Protein AF-A0A800DSL7-F1 (afdb_monomer_lite)

Sequence (183 aa):
MIPRLRPYFDHKELLAALRPMPNAVEIFEQEFARLFETKYALTFSYGRSGLYALFKALGLQNAEIIVPAYTCVVVPHAVVLSGNIPVFVDCAHSFGARWKGQLVNKAGDAAIFGSNISKVLSTIFGGIVTTDDEEIYQKLKNYRTRHFKQPSWRKSIRRGKDPVSQYYSEHTINLPNYPSKIM

pLDDT: mean 73.02, std 17.47, range [28.11, 95.75]

Structure (mmCIF, N/CA/C/O backbone):
data_AF-A0A800DSL7-F1
#
_entry.id   AF-A0A800DSL7-F1
#
loop_
_atom_site.group_PDB
_atom_site.id
_atom_site.type_symbol
_atom_site.label_atom_id
_atom_site.label_alt_id
_atom_site.label_comp_id
_atom_site.label_asym_id
_atom_site.label_entity_id
_atom_site.label_seq_id
_atom_site.pdbx_PDB_ins_code
_atom_site.Cartn_x
_atom_site.Cartn_y
_atom_site.Cartn_z
_atom_site.occupancy
_atom_site.B_iso_or_equiv
_atom_site.auth_seq_id
_atom_site.auth_comp_id
_atom_site.auth_asym_id
_atom_site.auth_atom_id
_atom_site.pdbx_PDB_model_num
ATOM 1 N N . MET A 1 1 ? -15.045 16.427 -22.311 1.00 67.94 1 MET A N 1
ATOM 2 C CA . MET A 1 1 ? -14.592 15.939 -20.988 1.00 67.94 1 MET A CA 1
ATOM 3 C C . MET A 1 1 ? -13.075 15.843 -21.010 1.00 67.94 1 MET A C 1
ATOM 5 O O . MET A 1 1 ? -12.551 15.268 -21.955 1.00 67.94 1 MET A O 1
ATOM 9 N N . ILE A 1 2 ? -12.376 16.433 -20.035 1.00 81.75 2 ILE A N 1
ATOM 10 C CA . ILE A 1 2 ? -10.910 16.336 -19.954 1.00 81.75 2 ILE A CA 1
ATOM 11 C C . ILE A 1 2 ? -10.553 14.973 -19.333 1.00 81.75 2 ILE A C 1
ATOM 13 O O . ILE A 1 2 ? -11.052 14.671 -18.247 1.00 81.75 2 ILE A O 1
ATOM 17 N N . PRO A 1 3 ? -9.742 14.130 -19.998 1.00 76.12 3 PRO A N 1
ATOM 18 C CA . PRO A 1 3 ? -9.347 12.835 -19.450 1.00 76.12 3 PRO A CA 1
ATOM 19 C C . PRO A 1 3 ? -8.478 13.006 -18.192 1.00 76.12 3 PRO A C 1
ATOM 21 O O . PRO A 1 3 ? -7.504 13.753 -18.205 1.00 76.12 3 PRO A O 1
ATOM 24 N N . ARG A 1 4 ? -8.823 12.290 -17.109 1.00 81.94 4 ARG A N 1
ATOM 25 C CA . ARG A 1 4 ? -8.115 12.321 -15.808 1.00 81.94 4 ARG A CA 1
ATOM 26 C C . ARG A 1 4 ? -6.698 11.745 -15.879 1.00 81.94 4 ARG A C 1
ATOM 28 O O . ARG A 1 4 ? -5.839 12.131 -15.096 1.00 81.94 4 ARG A O 1
ATOM 35 N N . LEU A 1 5 ? -6.474 10.823 -16.811 1.00 78.25 5 LEU A N 1
ATOM 36 C CA . LEU A 1 5 ? -5.172 10.273 -17.165 1.00 78.25 5 LEU A CA 1
ATOM 37 C C . LEU A 1 5 ? -5.073 10.307 -18.687 1.00 78.25 5 LEU A C 1
ATOM 39 O O . LEU A 1 5 ? -5.935 9.764 -19.378 1.00 78.25 5 LEU A O 1
ATOM 43 N N . ARG A 1 6 ? -4.042 10.967 -19.206 1.00 82.75 6 ARG A N 1
ATOM 44 C CA . ARG A 1 6 ? -3.750 11.032 -20.636 1.00 82.75 6 ARG A CA 1
ATOM 45 C C . ARG A 1 6 ? -2.278 10.679 -20.808 1.00 82.75 6 ARG A C 1
ATOM 47 O O . ARG A 1 6 ? -1.447 11.558 -20.585 1.00 82.75 6 ARG A O 1
ATOM 54 N N . PRO A 1 7 ? -1.941 9.417 -21.128 1.00 79.75 7 PRO A N 1
ATOM 55 C CA . PRO A 1 7 ? -0.559 9.085 -21.418 1.00 79.75 7 PRO A CA 1
ATOM 56 C C . PRO A 1 7 ? -0.115 9.916 -22.621 1.00 79.75 7 PRO A C 1
ATOM 58 O O . PRO A 1 7 ? -0.849 10.053 -23.605 1.00 79.75 7 PRO A O 1
ATOM 61 N N . TYR A 1 8 ? 1.049 10.536 -22.492 1.00 86.38 8 TYR A N 1
ATOM 62 C CA . TYR A 1 8 ? 1.660 11.299 -23.561 1.00 86.38 8 TYR A CA 1
ATOM 63 C C . TYR A 1 8 ? 2.692 10.398 -24.227 1.00 86.38 8 TYR A C 1
ATOM 65 O O . TYR A 1 8 ? 3.665 10.006 -23.592 1.00 86.38 8 TYR A O 1
ATOM 73 N N . PHE A 1 9 ? 2.427 10.038 -25.478 1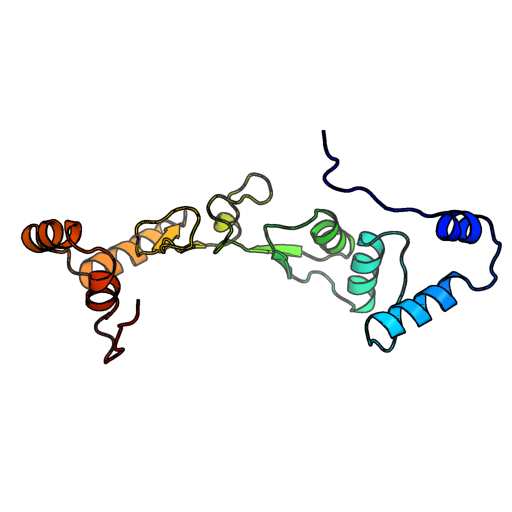.00 86.56 9 PHE A N 1
ATOM 74 C CA . PHE A 1 9 ? 3.366 9.334 -26.337 1.00 86.56 9 PHE A CA 1
ATOM 75 C C . PHE A 1 9 ? 3.731 10.288 -27.464 1.00 86.56 9 PHE A C 1
ATOM 77 O O . PHE A 1 9 ? 2.841 10.764 -28.177 1.00 86.56 9 PHE A O 1
ATOM 84 N N . ASP A 1 10 ? 5.012 10.594 -27.597 1.00 89.38 10 ASP A N 1
ATOM 85 C CA . ASP A 1 10 ? 5.548 11.357 -28.705 1.00 89.38 10 ASP A CA 1
ATOM 86 C C . ASP A 1 10 ? 6.142 10.428 -29.781 1.00 89.38 10 ASP A C 1
ATOM 88 O O . ASP A 1 10 ? 6.058 9.195 -29.737 1.00 89.38 10 ASP A O 1
ATOM 92 N N . HIS A 1 11 ? 6.649 11.038 -30.848 1.00 91.81 11 HIS A N 1
ATOM 93 C CA . HIS A 1 11 ? 7.192 10.321 -31.998 1.00 91.81 11 HIS A CA 1
ATOM 94 C C . HIS A 1 11 ? 8.404 9.452 -31.626 1.00 91.81 11 HIS A C 1
ATOM 96 O O . HIS A 1 11 ? 8.640 8.432 -32.269 1.00 91.81 11 HIS A O 1
ATOM 102 N N . LYS A 1 12 ? 9.161 9.821 -30.591 1.00 90.75 12 LYS A N 1
ATOM 103 C CA . LYS A 1 12 ? 10.316 9.080 -30.087 1.00 90.75 12 LYS A CA 1
ATOM 104 C C . LYS A 1 12 ? 9.889 7.788 -29.415 1.00 90.75 12 LYS A C 1
ATOM 106 O O . LYS A 1 12 ? 10.520 6.773 -29.690 1.00 90.75 12 LYS A O 1
ATOM 111 N N . GLU A 1 13 ? 8.827 7.778 -28.603 1.00 89.38 13 GLU A N 1
ATOM 112 C CA . GLU A 1 13 ? 8.332 6.528 -28.010 1.00 89.38 13 GLU A CA 1
ATOM 113 C C . GLU A 1 13 ? 7.821 5.567 -29.088 1.00 89.38 13 GLU A C 1
ATOM 115 O O . GLU A 1 13 ? 8.091 4.368 -29.020 1.00 89.38 13 GLU A O 1
ATOM 120 N N . LEU A 1 14 ? 7.144 6.085 -30.122 1.00 87.38 14 LEU A N 1
ATOM 121 C CA . LEU A 1 14 ? 6.677 5.258 -31.238 1.00 87.38 14 LEU A CA 1
ATOM 122 C C . LEU A 1 14 ? 7.848 4.663 -32.035 1.00 87.38 14 LEU A C 1
ATOM 124 O O . LEU A 1 14 ? 7.846 3.475 -32.353 1.00 87.38 14 LEU A O 1
ATOM 128 N N . LEU A 1 15 ? 8.869 5.472 -32.331 1.00 91.31 15 LEU A N 1
ATOM 129 C CA . LEU A 1 15 ? 10.081 5.008 -33.007 1.00 91.31 15 LEU A CA 1
ATOM 130 C C . LEU A 1 15 ? 10.864 4.006 -32.149 1.00 91.31 15 LEU A C 1
ATOM 132 O O . LEU A 1 15 ? 11.377 3.023 -32.681 1.00 91.31 15 LEU A O 1
ATOM 136 N N . ALA A 1 16 ? 10.932 4.221 -30.834 1.00 87.38 16 ALA A N 1
ATOM 137 C CA . ALA A 1 16 ? 11.572 3.300 -29.902 1.00 87.38 16 ALA A CA 1
ATOM 138 C C . ALA A 1 16 ? 10.846 1.947 -29.853 1.00 87.38 16 ALA A C 1
ATOM 140 O O . ALA A 1 16 ? 11.506 0.913 -29.864 1.00 87.38 16 ALA A O 1
ATOM 141 N N . ALA A 1 17 ? 9.509 1.939 -29.877 1.00 86.38 17 ALA A N 1
ATOM 142 C CA . ALA A 1 17 ? 8.712 0.711 -29.880 1.00 86.38 17 ALA A CA 1
ATOM 143 C C . ALA A 1 17 ? 8.901 -0.139 -31.151 1.00 86.38 17 ALA A C 1
ATOM 145 O O . ALA A 1 17 ? 8.785 -1.361 -31.097 1.00 86.38 17 ALA A O 1
ATOM 146 N N . LEU A 1 18 ? 9.197 0.494 -32.292 1.00 90.62 18 LEU A N 1
ATOM 147 C CA . LEU A 1 18 ? 9.422 -0.188 -33.572 1.00 90.62 18 LEU A CA 1
ATOM 148 C C . LEU A 1 18 ? 10.886 -0.589 -33.799 1.00 90.62 18 LEU A C 1
ATOM 150 O O . LEU A 1 18 ? 11.178 -1.345 -34.727 1.00 90.62 18 LEU A O 1
ATOM 154 N N . ARG A 1 19 ? 11.817 -0.089 -32.980 1.00 89.38 19 ARG A N 1
ATOM 155 C CA . ARG A 1 19 ? 13.245 -0.370 -33.120 1.00 89.38 19 ARG A CA 1
ATOM 156 C C . ARG A 1 19 ? 13.613 -1.646 -32.350 1.00 89.38 19 ARG A C 1
ATOM 158 O O . ARG A 1 19 ? 13.574 -1.633 -31.122 1.00 89.38 19 ARG A O 1
ATOM 165 N N . PRO A 1 20 ? 14.050 -2.728 -33.019 1.00 85.69 20 PRO A N 1
ATOM 166 C CA . PRO A 1 20 ? 14.574 -3.891 -32.316 1.00 85.69 20 PRO A CA 1
ATOM 167 C C . PRO A 1 20 ? 15.867 -3.512 -31.583 1.00 85.69 20 PRO A C 1
ATOM 169 O O . PRO A 1 20 ? 16.821 -3.019 -32.189 1.00 85.69 20 PRO A O 1
ATOM 172 N N . MET A 1 21 ? 15.888 -3.731 -30.270 1.00 85.62 21 MET A N 1
ATOM 173 C CA . MET A 1 21 ? 17.042 -3.473 -29.410 1.00 85.62 21 MET A CA 1
ATOM 174 C C . MET A 1 21 ? 17.406 -4.750 -28.644 1.00 85.62 21 MET A C 1
ATOM 176 O O . MET A 1 21 ? 16.608 -5.214 -27.827 1.00 85.62 21 MET A O 1
ATOM 180 N N . PRO A 1 22 ? 18.591 -5.336 -28.887 1.00 91.19 22 PRO A N 1
ATOM 181 C CA . PRO A 1 22 ? 19.118 -6.404 -28.044 1.00 91.19 22 PRO A CA 1
ATOM 182 C C . PRO A 1 22 ? 19.282 -5.913 -26.599 1.00 91.19 22 PRO A C 1
ATOM 184 O O . PRO A 1 22 ? 19.730 -4.788 -26.387 1.00 91.19 22 PRO A O 1
ATOM 187 N N . ASN A 1 23 ? 18.937 -6.752 -25.620 1.00 92.00 23 ASN A N 1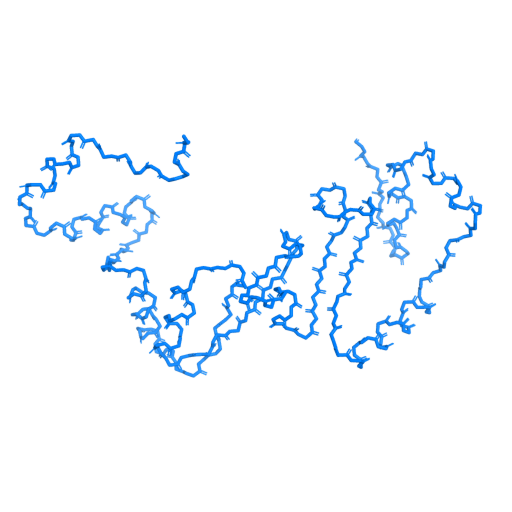
ATOM 188 C CA . ASN A 1 23 ? 19.052 -6.458 -24.183 1.00 92.00 23 ASN A CA 1
ATOM 189 C C . ASN A 1 23 ? 18.292 -5.193 -23.727 1.00 92.00 23 ASN A C 1
ATOM 191 O O . ASN A 1 23 ? 18.720 -4.469 -22.826 1.00 92.00 23 ASN A O 1
ATOM 195 N N . ALA A 1 24 ? 17.171 -4.879 -24.388 1.00 90.44 24 ALA A N 1
ATOM 196 C CA . ALA A 1 24 ? 16.382 -3.681 -24.095 1.00 90.44 24 ALA A CA 1
ATOM 197 C C . ALA A 1 24 ? 15.900 -3.617 -22.636 1.00 90.44 24 ALA A C 1
ATOM 199 O O . ALA A 1 24 ? 15.793 -2.528 -22.075 1.00 90.44 24 ALA A O 1
ATOM 200 N N . VAL A 1 25 ? 15.610 -4.773 -22.033 1.00 91.44 25 VAL A N 1
ATOM 201 C CA . VAL A 1 25 ? 15.115 -4.874 -20.656 1.00 91.44 25 VAL A CA 1
ATOM 202 C C . VAL A 1 25 ? 16.218 -4.519 -19.664 1.00 91.44 25 VAL A C 1
ATOM 204 O O . VAL A 1 25 ? 16.007 -3.669 -18.807 1.00 91.44 25 VAL A O 1
ATOM 207 N N . GLU A 1 26 ? 17.411 -5.088 -19.826 1.00 94.31 26 GLU A N 1
ATOM 208 C CA . GLU A 1 26 ? 18.557 -4.850 -18.948 1.00 94.31 26 GLU A CA 1
ATOM 209 C C . GLU A 1 26 ? 19.016 -3.390 -19.014 1.00 94.31 26 GLU A C 1
ATOM 211 O O . GLU A 1 26 ? 19.320 -2.782 -17.989 1.00 94.31 26 GLU A O 1
ATOM 216 N N . ILE A 1 27 ? 19.029 -2.803 -20.216 1.00 94.19 27 ILE A N 1
ATOM 217 C CA . ILE A 1 27 ? 19.340 -1.380 -20.403 1.00 94.19 27 ILE A CA 1
ATOM 218 C C . ILE A 1 27 ? 18.292 -0.515 -19.695 1.00 94.19 27 ILE A C 1
ATOM 220 O O . ILE A 1 27 ? 18.644 0.426 -18.982 1.00 94.19 27 ILE A O 1
ATOM 224 N N . PHE A 1 28 ? 17.004 -0.835 -19.858 1.00 93.69 28 PHE A N 1
ATOM 225 C CA . PHE A 1 28 ? 15.932 -0.109 -19.185 1.00 93.69 28 PHE A CA 1
ATOM 226 C C . PHE A 1 28 ? 16.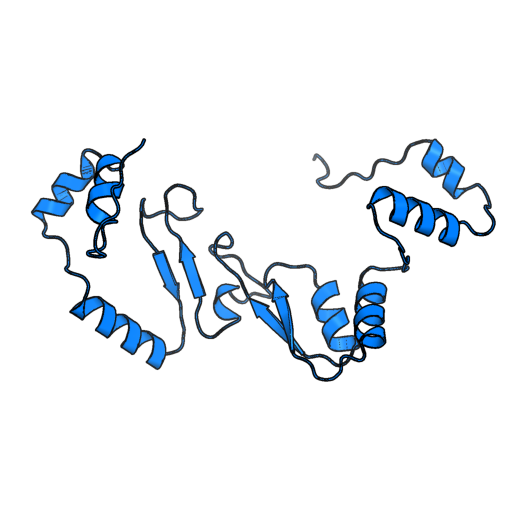043 -0.216 -17.660 1.00 93.69 28 PHE A C 1
ATOM 228 O O . PHE A 1 28 ? 15.905 0.790 -16.973 1.00 93.69 28 PHE A O 1
ATOM 235 N N . GLU A 1 29 ? 16.337 -1.398 -17.121 1.00 95.25 29 GLU A N 1
ATOM 236 C CA . GLU A 1 29 ? 16.544 -1.611 -15.686 1.00 95.25 29 GLU A CA 1
ATOM 237 C C . GLU A 1 29 ? 17.730 -0.809 -15.141 1.00 95.25 29 GLU A C 1
ATOM 239 O O . GLU A 1 29 ? 17.600 -0.167 -14.099 1.00 95.25 29 GLU A O 1
ATOM 244 N N . GLN A 1 30 ? 18.863 -0.784 -15.850 1.00 95.75 30 GLN A N 1
ATOM 245 C CA . GLN A 1 30 ? 20.038 0.002 -15.456 1.00 95.75 30 GLN A CA 1
ATOM 246 C C . GLN A 1 30 ? 19.731 1.503 -15.427 1.00 95.75 30 GLN A C 1
ATOM 248 O O . GLN A 1 30 ? 20.048 2.184 -14.449 1.00 95.75 30 GLN A O 1
ATOM 253 N N . GLU A 1 31 ? 19.065 2.019 -16.462 1.00 95.06 31 GLU A N 1
ATOM 254 C CA . GLU A 1 31 ? 18.679 3.430 -16.520 1.00 95.06 31 GLU A CA 1
ATOM 255 C C . GLU A 1 31 ? 17.593 3.780 -15.496 1.00 95.06 31 GLU A C 1
ATOM 257 O O . GLU A 1 31 ? 17.650 4.850 -14.890 1.00 95.06 31 GLU A O 1
ATOM 262 N N . PHE A 1 32 ? 16.636 2.884 -15.238 1.00 91.44 32 PHE A N 1
ATOM 263 C CA . PHE A 1 32 ? 15.618 3.078 -14.204 1.00 91.44 32 PHE A CA 1
ATOM 264 C C . PHE A 1 32 ? 16.254 3.092 -12.809 1.00 91.44 32 PHE A C 1
ATOM 266 O O . PHE A 1 32 ? 15.948 3.966 -12.000 1.00 91.44 32 PHE A O 1
ATOM 273 N N . ALA A 1 33 ? 17.195 2.184 -12.533 1.00 87.38 33 ALA A N 1
ATOM 274 C CA . ALA A 1 33 ? 17.941 2.175 -11.278 1.00 87.38 33 ALA A CA 1
ATOM 275 C C . ALA A 1 33 ? 18.725 3.483 -11.090 1.00 87.38 33 ALA A C 1
ATOM 277 O O . ALA A 1 33 ? 18.638 4.101 -10.027 1.00 87.38 33 ALA A O 1
ATOM 278 N N . ARG A 1 34 ? 19.400 3.958 -12.148 1.00 92.00 34 ARG A N 1
ATOM 279 C CA . ARG A 1 34 ? 20.118 5.240 -12.164 1.00 92.00 34 ARG A CA 1
ATOM 280 C C . ARG A 1 34 ? 19.188 6.434 -11.923 1.00 92.00 34 ARG A C 1
ATOM 282 O O . ARG A 1 34 ? 19.545 7.315 -11.149 1.00 92.00 34 ARG A O 1
ATOM 289 N N . LEU A 1 35 ? 18.012 6.463 -12.556 1.00 93.38 35 LEU A N 1
ATOM 290 C CA . LEU A 1 35 ? 17.020 7.539 -12.420 1.00 93.38 35 LEU A CA 1
ATOM 291 C C . LEU A 1 35 ? 16.468 7.657 -10.994 1.00 93.38 35 LEU A C 1
ATOM 293 O O . LEU A 1 35 ? 16.238 8.765 -10.521 1.00 93.38 35 LEU A O 1
ATOM 297 N N . PHE A 1 36 ? 16.248 6.526 -10.324 1.00 88.62 36 PHE A N 1
ATOM 298 C CA . PHE A 1 36 ? 15.726 6.483 -8.955 1.00 88.62 36 PHE A CA 1
ATOM 299 C C . PHE A 1 36 ? 16.829 6.390 -7.888 1.00 88.62 36 PHE A C 1
ATOM 301 O O . PHE A 1 36 ? 16.520 6.131 -6.728 1.00 88.62 36 PHE A O 1
ATOM 308 N N . GLU A 1 37 ? 18.099 6.591 -8.263 1.00 92.94 37 GLU A N 1
ATOM 309 C CA . GLU A 1 37 ? 19.259 6.568 -7.357 1.00 92.94 37 GLU A CA 1
ATOM 310 C C . GLU A 1 37 ? 19.378 5.258 -6.549 1.00 92.94 37 GLU A C 1
ATOM 312 O O . GLU A 1 37 ? 19.739 5.235 -5.372 1.00 92.94 37 GLU A O 1
ATOM 317 N N . THR A 1 38 ? 19.081 4.128 -7.197 1.00 83.31 38 THR A N 1
ATOM 318 C CA . THR A 1 38 ? 19.172 2.782 -6.611 1.00 83.31 38 THR A CA 1
ATOM 319 C C . THR A 1 38 ? 20.225 1.931 -7.316 1.00 83.31 38 THR A C 1
ATOM 321 O O . THR A 1 38 ? 20.579 2.164 -8.469 1.00 83.31 38 THR A O 1
ATOM 324 N N . LYS A 1 39 ? 20.753 0.916 -6.617 1.00 88.50 39 LYS A N 1
ATOM 325 C CA . LYS A 1 39 ? 21.801 0.038 -7.165 1.00 88.50 39 LYS A CA 1
ATOM 326 C C . LYS A 1 39 ? 21.272 -0.947 -8.215 1.00 88.50 39 LYS A C 1
ATOM 328 O O . LYS A 1 39 ? 22.007 -1.309 -9.127 1.00 88.50 39 LYS A O 1
ATOM 333 N N . TYR A 1 40 ? 20.027 -1.397 -8.061 1.00 89.25 40 TYR A N 1
ATOM 334 C CA . TYR A 1 40 ? 19.406 -2.413 -8.908 1.00 89.25 40 TYR A CA 1
ATOM 335 C C . TYR A 1 40 ? 17.922 -2.101 -9.101 1.00 89.25 40 TYR A C 1
ATOM 337 O O . TYR A 1 40 ? 17.245 -1.722 -8.145 1.00 89.25 40 TYR A O 1
ATOM 345 N N . ALA A 1 41 ? 17.415 -2.338 -10.308 1.00 87.00 41 ALA A N 1
ATOM 346 C CA . ALA A 1 41 ? 15.993 -2.373 -10.612 1.00 87.00 41 ALA A CA 1
ATOM 347 C C . ALA A 1 41 ? 15.682 -3.682 -11.339 1.00 87.00 41 ALA A C 1
ATOM 349 O O . ALA A 1 41 ? 16.530 -4.208 -12.052 1.00 87.00 41 ALA A O 1
ATOM 350 N N . LEU A 1 42 ? 14.475 -4.203 -11.133 1.00 87.56 42 LEU A N 1
ATOM 351 C CA . LEU A 1 42 ? 13.972 -5.376 -11.836 1.00 87.56 42 LEU A CA 1
ATOM 352 C C . LEU A 1 42 ? 12.586 -5.058 -12.371 1.00 87.56 42 LEU A C 1
ATOM 354 O O . LEU A 1 42 ? 11.698 -4.616 -11.634 1.00 87.56 42 LEU A O 1
ATOM 358 N N . THR A 1 43 ? 12.408 -5.286 -13.660 1.00 86.06 43 THR A N 1
ATOM 359 C CA . THR A 1 43 ? 11.141 -5.106 -14.339 1.00 86.06 43 THR A CA 1
ATOM 360 C C . THR A 1 43 ? 10.316 -6.374 -14.297 1.00 86.06 43 THR A C 1
ATOM 362 O O . THR A 1 43 ? 10.794 -7.501 -14.379 1.00 86.06 43 THR A O 1
ATOM 365 N N . PHE A 1 44 ? 9.013 -6.168 -14.178 1.00 88.06 44 PHE A N 1
ATOM 366 C CA . PHE A 1 44 ? 8.024 -7.224 -14.250 1.00 88.06 44 PHE A CA 1
ATOM 367 C C . PHE A 1 44 ? 6.948 -6.776 -15.218 1.00 88.06 44 PHE A C 1
ATOM 369 O O . PHE A 1 44 ? 6.614 -5.593 -15.280 1.00 88.06 44 PHE A O 1
ATOM 376 N N . SER A 1 45 ? 6.329 -7.729 -15.910 1.00 78.62 45 SER A N 1
ATOM 377 C CA . SER A 1 45 ? 5.223 -7.438 -16.827 1.00 78.62 45 SER A CA 1
ATOM 378 C C . SER A 1 45 ? 4.060 -6.717 -16.129 1.00 78.62 45 SER A C 1
ATOM 380 O O . SER A 1 45 ? 3.314 -5.989 -16.775 1.00 78.62 45 SER A O 1
ATOM 382 N N . TYR A 1 46 ? 3.915 -6.904 -14.807 1.00 78.56 46 TYR A N 1
ATOM 383 C CA . TYR A 1 46 ? 2.899 -6.260 -13.973 1.00 78.56 46 TYR A CA 1
ATOM 384 C C . TYR A 1 46 ? 3.394 -6.049 -12.534 1.00 78.56 46 TYR A C 1
ATOM 386 O O . TYR A 1 46 ? 4.092 -6.900 -11.980 1.00 78.56 46 TYR A O 1
ATOM 394 N N . GLY A 1 47 ? 2.909 -4.996 -11.863 1.00 75.19 47 GLY A N 1
ATOM 395 C CA . GLY A 1 47 ? 3.231 -4.723 -10.450 1.00 75.19 47 GLY A CA 1
ATOM 396 C C . GLY A 1 47 ? 2.824 -5.844 -9.480 1.00 75.19 47 GLY A C 1
ATOM 397 O O . GLY A 1 47 ? 3.494 -6.074 -8.478 1.00 75.19 47 GLY A O 1
ATOM 398 N N . ARG A 1 48 ? 1.774 -6.614 -9.809 1.00 81.50 48 ARG A N 1
ATOM 399 C CA . ARG A 1 48 ? 1.366 -7.803 -9.036 1.00 81.50 48 ARG A CA 1
ATOM 400 C C . ARG A 1 48 ? 2.445 -8.879 -9.027 1.00 81.50 48 ARG A C 1
ATOM 402 O O . ARG A 1 48 ? 2.707 -9.462 -7.982 1.00 81.50 48 ARG A O 1
ATOM 409 N N . SER A 1 49 ? 3.025 -9.153 -10.195 1.00 77.69 49 SER A N 1
ATOM 410 C CA . SER A 1 49 ? 4.060 -10.174 -10.354 1.00 77.69 49 SER A CA 1
ATOM 411 C C . SER A 1 49 ? 5.317 -9.777 -9.586 1.00 77.69 49 SER A C 1
ATOM 413 O O . SER A 1 49 ? 5.900 -10.626 -8.923 1.00 77.69 49 SER A O 1
ATOM 415 N N . GLY A 1 50 ? 5.657 -8.481 -9.586 1.00 82.88 50 GLY A N 1
ATOM 416 C CA . GLY A 1 50 ? 6.742 -7.939 -8.767 1.00 82.88 50 GLY A CA 1
ATOM 417 C C . GLY A 1 50 ? 6.502 -8.112 -7.265 1.00 82.88 50 GLY A C 1
ATOM 418 O O . GLY A 1 50 ? 7.358 -8.651 -6.573 1.00 82.88 50 GLY A O 1
ATOM 419 N N . LEU A 1 51 ? 5.318 -7.744 -6.757 1.00 83.00 51 LEU A N 1
ATOM 420 C CA . LEU A 1 51 ? 4.981 -7.929 -5.335 1.00 83.00 51 LEU A CA 1
ATOM 421 C C . LEU A 1 51 ? 4.960 -9.407 -4.921 1.00 83.00 51 LEU A C 1
ATOM 423 O O . LEU A 1 51 ? 5.470 -9.760 -3.863 1.00 83.00 51 LEU A O 1
ATOM 427 N N . TYR A 1 52 ? 4.403 -10.284 -5.757 1.00 87.06 52 TYR A N 1
ATOM 428 C CA . TYR A 1 52 ? 4.411 -11.724 -5.502 1.00 87.06 52 TYR A CA 1
ATOM 429 C C . TYR A 1 52 ? 5.840 -12.281 -5.439 1.00 87.06 52 TYR A C 1
ATOM 431 O O . TYR A 1 52 ? 6.186 -12.986 -4.490 1.00 87.06 52 TYR A O 1
ATOM 439 N N . ALA A 1 53 ? 6.672 -11.947 -6.434 1.00 85.62 53 ALA A N 1
ATOM 440 C CA . ALA A 1 53 ? 8.061 -12.386 -6.495 1.00 85.62 53 ALA A CA 1
ATOM 441 C C . ALA A 1 53 ? 8.859 -11.874 -5.292 1.00 85.62 53 ALA A C 1
ATOM 443 O O . ALA A 1 53 ? 9.630 -12.633 -4.713 1.00 85.62 53 ALA A O 1
ATOM 444 N N . LEU A 1 54 ? 8.611 -10.633 -4.864 1.00 88.88 54 LEU A N 1
ATOM 445 C CA . LEU A 1 54 ? 9.204 -10.053 -3.664 1.00 88.88 54 LEU A CA 1
ATOM 446 C C . LEU A 1 54 ? 8.883 -10.887 -2.417 1.00 88.88 54 LEU A C 1
ATOM 448 O O . LEU A 1 54 ? 9.798 -11.290 -1.704 1.00 88.88 54 LEU A O 1
ATOM 452 N N . PHE A 1 55 ? 7.609 -11.201 -2.168 1.00 89.62 55 PHE A N 1
ATOM 453 C CA . PHE A 1 55 ? 7.224 -12.000 -0.999 1.00 89.62 55 PHE A CA 1
ATOM 454 C C . PHE A 1 55 ? 7.851 -13.399 -1.010 1.00 89.62 55 PHE A C 1
ATOM 456 O O . PHE A 1 55 ? 8.308 -13.873 0.031 1.00 89.62 55 PHE A O 1
ATOM 463 N N . LYS A 1 56 ? 7.929 -14.041 -2.184 1.00 89.12 56 LYS A N 1
ATOM 464 C CA . LYS A 1 56 ? 8.592 -15.344 -2.335 1.00 89.12 56 LYS A CA 1
ATOM 465 C C . LYS A 1 56 ? 10.105 -15.264 -2.131 1.00 89.12 56 LYS A C 1
ATOM 467 O O . LYS A 1 56 ? 10.647 -16.105 -1.423 1.00 89.12 56 LYS A O 1
ATOM 472 N N . ALA A 1 57 ? 10.772 -14.258 -2.693 1.00 92.44 57 ALA A N 1
ATOM 473 C CA . ALA A 1 57 ? 12.214 -14.058 -2.541 1.00 92.44 57 ALA A CA 1
ATOM 474 C C . ALA A 1 57 ? 12.617 -13.770 -1.086 1.00 92.44 57 ALA A C 1
ATOM 476 O O . ALA A 1 57 ? 13.690 -14.178 -0.652 1.00 92.44 57 ALA A O 1
ATOM 477 N N . LEU A 1 58 ? 11.739 -13.115 -0.322 1.00 88.25 58 LEU A N 1
ATOM 478 C CA . LEU A 1 58 ? 11.920 -12.867 1.110 1.00 88.25 58 LEU A CA 1
ATOM 479 C C . LEU A 1 58 ? 11.592 -14.082 1.995 1.00 88.25 58 LEU A C 1
ATOM 481 O O . LEU A 1 58 ? 11.782 -14.013 3.206 1.00 88.25 58 LEU A O 1
ATOM 485 N N . GLY A 1 59 ? 11.081 -15.180 1.426 1.00 90.38 59 GLY A N 1
ATOM 486 C CA . GLY A 1 59 ? 10.712 -16.378 2.183 1.00 90.38 59 GLY A CA 1
ATOM 487 C C . GLY A 1 59 ? 9.503 -16.192 3.109 1.00 90.38 59 GLY A C 1
ATOM 488 O O . GLY A 1 59 ? 9.379 -16.920 4.091 1.00 90.38 59 GLY A O 1
ATOM 489 N N . LEU A 1 60 ? 8.618 -15.227 2.827 1.00 90.00 60 LEU A N 1
ATOM 490 C CA . LEU A 1 60 ? 7.443 -14.956 3.660 1.00 90.00 60 LEU A CA 1
ATOM 491 C C . LEU A 1 60 ? 6.344 -15.996 3.423 1.00 90.00 60 LEU A C 1
ATOM 493 O O . LEU A 1 60 ? 5.878 -16.169 2.293 1.00 90.00 60 LEU A O 1
ATOM 497 N N . GLN A 1 61 ? 5.900 -16.638 4.504 1.00 89.25 61 GLN A N 1
ATOM 498 C CA . GLN A 1 61 ? 4.842 -17.642 4.495 1.00 89.25 61 GLN A CA 1
ATOM 499 C C . GLN A 1 61 ? 3.971 -17.500 5.745 1.00 89.25 61 GLN A C 1
ATOM 501 O O . GLN A 1 61 ? 4.494 -17.394 6.851 1.00 89.25 61 GLN A O 1
ATOM 506 N N . ASN A 1 62 ? 2.646 -17.540 5.573 1.00 94.56 62 ASN A N 1
ATOM 507 C CA . ASN A 1 62 ? 1.646 -17.380 6.637 1.00 94.56 62 ASN A CA 1
ATOM 508 C C . ASN A 1 62 ? 1.824 -16.096 7.476 1.00 94.56 62 ASN A C 1
ATOM 510 O O . ASN A 1 62 ? 1.343 -16.031 8.604 1.00 94.56 62 ASN A O 1
ATOM 514 N N . ALA A 1 63 ? 2.519 -15.083 6.949 1.00 89.62 63 ALA A N 1
ATOM 515 C CA . ALA A 1 63 ? 2.765 -13.832 7.654 1.00 89.62 63 ALA A CA 1
ATOM 516 C C . ALA A 1 63 ? 1.583 -12.869 7.493 1.00 89.62 63 ALA A C 1
ATOM 518 O O . ALA A 1 63 ? 0.966 -12.815 6.429 1.00 89.62 63 ALA A O 1
ATOM 519 N N . GLU A 1 64 ? 1.300 -12.068 8.519 1.00 92.12 64 GLU A N 1
ATOM 520 C CA . GLU A 1 64 ? 0.340 -10.969 8.431 1.00 92.12 64 GLU A CA 1
ATOM 521 C C . GLU A 1 64 ? 0.976 -9.738 7.770 1.00 92.12 64 GLU A C 1
ATOM 523 O O . GLU A 1 64 ? 1.994 -9.225 8.232 1.00 92.12 64 GLU A O 1
ATOM 528 N N . ILE A 1 65 ? 0.388 -9.247 6.681 1.00 86.81 65 ILE A N 1
ATOM 529 C CA . ILE A 1 65 ? 0.894 -8.115 5.906 1.00 86.81 65 ILE A CA 1
ATOM 530 C C . ILE A 1 65 ? -0.070 -6.949 6.044 1.00 86.81 65 ILE A C 1
ATOM 532 O O . ILE A 1 65 ? -1.153 -6.940 5.453 1.00 86.81 65 ILE A O 1
ATOM 536 N N . ILE A 1 66 ? 0.354 -5.946 6.808 1.00 84.50 66 ILE A N 1
ATOM 537 C CA . ILE A 1 66 ? -0.394 -4.704 6.959 1.00 84.50 66 ILE A CA 1
ATOM 538 C C . ILE A 1 66 ? -0.374 -3.952 5.635 1.00 84.50 66 ILE A C 1
ATOM 540 O O . ILE A 1 66 ? 0.685 -3.685 5.066 1.00 84.50 66 ILE A O 1
ATOM 544 N N . VAL A 1 67 ? -1.546 -3.563 5.159 1.00 75.19 67 VAL A N 1
ATOM 545 C CA . VAL A 1 67 ? -1.683 -2.720 3.981 1.00 75.19 67 VAL A CA 1
ATOM 546 C C . VAL A 1 67 ? -2.664 -1.585 4.280 1.00 75.19 67 VAL A C 1
ATOM 548 O O . VAL A 1 67 ? -3.601 -1.764 5.065 1.00 75.19 67 VAL A O 1
ATOM 551 N N . PRO A 1 68 ? -2.475 -0.394 3.682 1.00 74.06 68 PRO A N 1
ATOM 552 C CA . PRO A 1 68 ? -3.440 0.684 3.826 1.00 74.06 68 PRO A CA 1
ATOM 553 C C . PRO A 1 68 ? -4.814 0.172 3.428 1.00 74.06 68 PRO A C 1
ATOM 555 O O . PRO A 1 68 ? -4.941 -0.515 2.408 1.00 74.06 68 PRO A O 1
ATOM 558 N N . ALA A 1 69 ? -5.838 0.523 4.200 1.00 60.59 69 ALA A N 1
ATOM 559 C CA . ALA A 1 69 ? -7.183 0.256 3.748 1.00 60.59 69 ALA A CA 1
ATOM 560 C C . ALA A 1 69 ? -7.369 1.018 2.421 1.00 60.59 69 ALA A C 1
ATOM 562 O O . ALA A 1 69 ? -7.607 0.414 1.392 1.00 60.59 69 ALA A O 1
ATOM 563 N N . TYR A 1 70 ? -7.080 2.310 2.309 1.00 63.50 70 TYR A N 1
ATOM 564 C CA . TYR A 1 70 ? -7.166 2.967 0.997 1.00 63.50 70 TYR A CA 1
ATOM 565 C C . TYR A 1 70 ? -5.996 2.627 0.021 1.00 63.50 70 TYR A C 1
ATOM 567 O O . TYR A 1 70 ? -4.976 3.313 0.015 1.00 63.50 70 TYR A O 1
ATOM 575 N N . THR A 1 71 ? -6.127 1.581 -0.827 1.00 72.69 71 THR A N 1
ATOM 576 C CA . THR A 1 71 ? -5.103 1.150 -1.827 1.00 72.69 71 THR A CA 1
ATOM 577 C C . THR A 1 71 ? -5.647 0.349 -3.045 1.00 72.69 71 THR A C 1
ATOM 579 O O . THR A 1 71 ? -6.831 0.019 -3.110 1.00 72.69 71 THR A O 1
ATOM 582 N N . CYS A 1 72 ? -4.787 0.008 -4.025 1.00 66.25 72 CYS A N 1
ATOM 583 C CA . CYS A 1 72 ? -5.093 -0.807 -5.221 1.00 66.25 72 CYS A CA 1
ATOM 584 C C . CYS A 1 72 ? -5.185 -2.320 -4.916 1.00 66.25 72 CYS A C 1
ATOM 586 O O . CYS A 1 72 ? -4.355 -2.866 -4.194 1.00 66.25 72 CYS A O 1
ATOM 588 N N . VAL A 1 73 ? -6.133 -3.039 -5.539 1.00 67.06 73 VAL A N 1
ATOM 589 C CA . VAL A 1 73 ? -6.408 -4.481 -5.304 1.00 67.06 73 VAL A CA 1
ATOM 590 C C . VAL A 1 73 ? -5.236 -5.417 -5.612 1.00 67.06 73 VAL A C 1
ATOM 592 O O . VAL A 1 73 ? -5.126 -6.502 -5.041 1.00 67.06 73 VAL A O 1
ATOM 595 N N . VAL A 1 74 ? -4.332 -4.989 -6.492 1.00 75.12 74 VAL A N 1
ATOM 596 C CA . VAL A 1 74 ? -3.116 -5.734 -6.829 1.00 75.12 74 VAL A CA 1
ATOM 597 C C . VAL A 1 74 ? -2.256 -6.002 -5.586 1.00 75.12 74 VAL A C 1
ATOM 599 O O . VAL A 1 74 ? -1.638 -7.061 -5.499 1.00 75.12 74 VAL A O 1
ATOM 602 N N . VAL A 1 75 ? -2.278 -5.089 -4.611 1.00 77.44 75 VAL A N 1
ATOM 603 C CA . VAL A 1 75 ? -1.481 -5.154 -3.381 1.00 77.44 75 VAL A CA 1
ATOM 604 C C . VAL A 1 75 ? -1.902 -6.333 -2.487 1.00 77.44 75 VAL A C 1
ATOM 606 O O . VAL A 1 75 ? -1.089 -7.237 -2.302 1.00 77.44 75 VAL A O 1
ATOM 609 N N . PRO A 1 76 ? -3.156 -6.435 -1.995 1.00 84.50 76 PRO A N 1
ATOM 610 C CA . PRO A 1 76 ? -3.570 -7.585 -1.191 1.00 84.50 76 PRO A CA 1
ATOM 611 C C . PRO A 1 76 ? -3.654 -8.895 -1.988 1.00 84.50 76 PRO A C 1
ATOM 613 O O . PRO A 1 76 ? -3.537 -9.968 -1.404 1.00 84.50 76 PRO A O 1
ATOM 616 N N . HIS A 1 77 ? -3.820 -8.847 -3.315 1.00 79.19 77 HIS A N 1
ATOM 617 C CA . HIS A 1 77 ? -3.810 -10.061 -4.137 1.00 79.19 77 HIS A CA 1
ATOM 618 C C . HIS A 1 77 ? -2.424 -10.713 -4.176 1.00 79.19 77 HIS A C 1
ATOM 620 O O . HIS A 1 77 ? -2.313 -11.932 -4.076 1.00 79.19 77 HIS A O 1
ATOM 626 N N . ALA A 1 78 ? -1.365 -9.911 -4.277 1.00 82.88 78 ALA A N 1
ATOM 627 C CA . ALA A 1 78 ? -0.007 -10.428 -4.189 1.00 82.88 78 ALA A CA 1
ATOM 628 C C . ALA A 1 78 ? 0.280 -11.052 -2.808 1.00 82.88 78 ALA A C 1
ATOM 630 O O . ALA A 1 78 ? 0.938 -12.091 -2.732 1.00 82.88 78 ALA A O 1
ATOM 631 N N . VAL A 1 79 ? -0.268 -10.471 -1.733 1.00 89.44 79 VAL A N 1
ATOM 632 C CA . VAL A 1 79 ? -0.148 -11.002 -0.362 1.00 89.44 79 VAL A CA 1
ATOM 633 C C . VAL A 1 79 ? -0.772 -12.395 -0.267 1.00 89.44 79 VAL A C 1
ATOM 635 O O . VAL A 1 79 ? -0.102 -13.342 0.132 1.00 89.44 79 VAL A O 1
ATOM 638 N N . VAL A 1 80 ? -2.014 -12.561 -0.723 1.00 89.00 80 VAL A N 1
ATOM 639 C CA . VAL A 1 80 ? -2.701 -13.861 -0.651 1.00 89.00 80 VAL A CA 1
ATOM 640 C C . VAL A 1 80 ? -2.044 -14.903 -1.559 1.00 89.00 80 VAL A C 1
ATOM 642 O O . VAL A 1 80 ? -1.778 -16.015 -1.113 1.00 89.00 80 VAL A O 1
ATOM 645 N N . LEU A 1 81 ? -1.722 -14.553 -2.813 1.00 88.88 81 LEU A N 1
ATOM 646 C CA . LEU A 1 81 ? -1.084 -15.490 -3.751 1.00 88.88 81 LEU A CA 1
ATOM 647 C C . LEU A 1 81 ? 0.263 -16.000 -3.238 1.00 88.88 81 LEU A C 1
ATOM 649 O O . LEU A 1 81 ? 0.634 -17.141 -3.501 1.00 88.88 81 LEU A O 1
ATOM 653 N N . SER A 1 82 ? 0.997 -15.168 -2.501 1.00 89.19 82 SER A N 1
ATOM 654 C CA . SER A 1 82 ? 2.276 -15.566 -1.918 1.00 89.19 82 SER A CA 1
ATOM 655 C C . SER A 1 82 ? 2.143 -16.455 -0.675 1.00 89.19 82 SER A C 1
ATOM 657 O O . SER A 1 82 ? 3.161 -16.980 -0.234 1.00 89.19 82 SER A O 1
ATOM 659 N N . GLY A 1 83 ? 0.924 -16.714 -0.182 1.00 90.88 83 GLY A N 1
ATOM 660 C CA . GLY A 1 83 ? 0.659 -17.548 0.996 1.00 90.88 83 GLY A CA 1
ATOM 661 C C . GLY A 1 83 ? 0.630 -16.771 2.314 1.00 90.88 83 GLY A C 1
ATOM 662 O O . GLY A 1 83 ? 0.850 -17.364 3.364 1.00 90.88 83 GLY A O 1
ATOM 663 N N . ASN A 1 84 ? 0.402 -15.456 2.265 1.00 93.50 84 ASN A N 1
ATOM 664 C CA . ASN A 1 84 ? 0.385 -14.551 3.417 1.00 93.50 84 ASN A CA 1
ATOM 665 C C . ASN A 1 84 ? -1.037 -13.996 3.680 1.00 93.50 84 ASN A C 1
ATOM 667 O O . ASN A 1 84 ? -1.944 -14.159 2.861 1.00 93.50 84 ASN A O 1
ATOM 671 N N . ILE A 1 85 ? -1.242 -13.335 4.823 1.00 93.00 85 ILE A N 1
ATOM 672 C CA . ILE A 1 85 ? -2.544 -12.890 5.350 1.00 93.00 85 ILE A CA 1
ATOM 673 C C . ILE A 1 85 ? -2.583 -11.355 5.379 1.00 93.00 85 ILE A C 1
ATOM 675 O O . ILE A 1 85 ? -1.813 -10.751 6.107 1.00 93.00 85 ILE A O 1
ATOM 679 N N . PRO A 1 86 ? -3.438 -10.658 4.623 1.00 84.81 86 PRO A N 1
ATOM 680 C CA . PRO A 1 86 ? -3.453 -9.198 4.662 1.00 84.81 86 PRO A CA 1
ATOM 681 C C . PRO A 1 86 ? -4.249 -8.639 5.860 1.00 84.81 86 PRO A C 1
ATOM 683 O O . PRO A 1 86 ? -5.373 -9.073 6.108 1.00 84.81 86 PRO A O 1
ATOM 686 N N . VAL A 1 87 ? -3.711 -7.613 6.527 1.00 84.75 87 VAL A N 1
ATOM 687 C CA . VAL A 1 87 ? -4.346 -6.851 7.625 1.00 84.75 87 VAL A CA 1
ATOM 688 C C . VAL A 1 87 ? -4.496 -5.390 7.189 1.00 84.75 87 VAL A C 1
ATOM 690 O O . VAL A 1 87 ? -3.577 -4.829 6.607 1.00 84.75 87 VAL A O 1
ATOM 693 N N . PHE A 1 88 ? -5.639 -4.745 7.414 1.00 66.12 88 PHE A N 1
ATOM 694 C CA . PHE A 1 88 ? -5.951 -3.445 6.791 1.00 66.12 88 PHE A CA 1
ATOM 695 C C . PHE A 1 88 ? -6.125 -2.320 7.822 1.00 66.12 88 PHE A C 1
ATOM 697 O O . PHE A 1 88 ? -6.667 -2.572 8.888 1.00 66.12 88 PHE A O 1
ATOM 704 N N . VAL A 1 89 ? -5.689 -1.078 7.528 1.00 63.50 89 VAL A N 1
ATOM 705 C CA . VAL A 1 89 ? -5.770 0.075 8.476 1.00 63.50 89 VAL A CA 1
ATOM 706 C C . VAL A 1 89 ? -5.952 1.446 7.781 1.00 63.50 89 VAL A C 1
ATOM 708 O O . VAL A 1 89 ? -5.353 1.674 6.730 1.00 63.50 89 VAL A O 1
ATOM 711 N N . ASP A 1 90 ? -6.724 2.386 8.370 1.00 62.19 90 ASP A N 1
ATOM 712 C CA . ASP A 1 90 ? -6.915 3.798 7.913 1.00 62.19 90 ASP A CA 1
ATOM 713 C C . ASP A 1 90 ? -7.471 4.719 9.060 1.00 62.19 90 ASP A C 1
ATOM 715 O O . ASP A 1 90 ? -8.062 4.171 9.989 1.00 62.19 90 ASP A O 1
ATOM 719 N N . CYS A 1 91 ? -7.351 6.075 9.147 1.00 59.12 91 CYS A N 1
ATOM 720 C CA . CYS A 1 91 ? -8.385 7.020 8.620 1.00 59.12 91 CYS A CA 1
ATOM 721 C C . CYS A 1 91 ? -8.184 8.571 8.724 1.00 59.12 91 CYS A C 1
ATOM 723 O O . CYS A 1 91 ? -9.127 9.329 8.470 1.00 59.12 91 CYS A O 1
ATOM 725 N N . ALA A 1 92 ? -7.058 9.135 9.175 1.00 58.69 92 ALA A N 1
ATOM 726 C CA . ALA A 1 92 ? -7.029 10.551 9.619 1.00 58.69 92 ALA A CA 1
ATOM 727 C C . ALA A 1 92 ? -7.357 11.620 8.541 1.00 58.69 92 ALA A C 1
ATOM 729 O O . ALA A 1 92 ? -7.738 12.749 8.886 1.00 58.69 92 ALA A O 1
ATOM 730 N N . HIS A 1 93 ? -7.174 11.291 7.258 1.00 59.88 93 HIS A N 1
ATOM 731 C CA . HIS A 1 93 ? -7.543 12.091 6.072 1.00 59.88 93 HIS A CA 1
ATOM 732 C C . HIS A 1 93 ? -8.633 11.387 5.236 1.00 59.88 93 HIS A C 1
ATOM 734 O O . HIS A 1 93 ? -8.940 11.769 4.110 1.00 59.88 93 HIS A O 1
ATOM 740 N N . SER A 1 94 ? -9.237 10.369 5.834 1.00 62.19 94 SER A N 1
ATOM 741 C CA . SER A 1 94 ? -10.088 9.338 5.249 1.00 62.19 94 SER A CA 1
ATOM 742 C C . SER A 1 94 ? -11.424 9.342 5.998 1.00 62.19 94 SER A C 1
ATOM 744 O O . SER A 1 94 ? -12.037 8.311 6.264 1.00 62.19 94 SER A O 1
ATOM 746 N N . PHE A 1 95 ? -11.879 10.541 6.378 1.00 63.66 95 PHE A N 1
ATOM 747 C CA . PHE A 1 95 ? -13.171 10.751 7.017 1.00 63.66 95 PHE A CA 1
ATOM 748 C C . PHE A 1 95 ? -14.281 10.219 6.104 1.00 63.66 95 PHE A C 1
ATOM 750 O O . PHE A 1 95 ? -14.481 10.730 5.003 1.00 63.66 95 PHE A O 1
ATOM 757 N N . GLY A 1 96 ? -14.952 9.150 6.537 1.00 57.75 96 GLY A N 1
ATOM 758 C CA . GLY A 1 96 ? -15.923 8.425 5.713 1.00 57.75 96 GLY A CA 1
ATOM 759 C C . GLY A 1 96 ? -15.323 7.651 4.532 1.00 57.75 96 GLY A C 1
ATOM 760 O O . GLY A 1 96 ? -16.082 7.080 3.746 1.00 57.75 96 GLY A O 1
ATOM 761 N N . ALA A 1 97 ? -13.996 7.595 4.392 1.00 57.91 97 ALA A N 1
ATOM 762 C CA . ALA A 1 97 ? -13.364 6.725 3.418 1.00 57.91 97 ALA A CA 1
ATOM 763 C C . ALA A 1 97 ? -13.685 5.263 3.760 1.00 57.91 97 ALA A C 1
ATOM 765 O O . ALA A 1 97 ? -13.945 4.875 4.904 1.00 57.91 97 ALA A O 1
ATOM 766 N N . ARG A 1 98 ? -13.750 4.441 2.722 1.00 54.31 98 ARG A N 1
ATOM 767 C CA . ARG A 1 98 ? -14.166 3.041 2.800 1.00 54.31 98 ARG A CA 1
ATOM 768 C C . ARG A 1 98 ? -13.177 2.198 2.018 1.00 54.31 98 ARG A C 1
ATOM 770 O O . ARG A 1 98 ? -12.740 2.592 0.940 1.00 54.31 98 ARG A O 1
ATOM 777 N N . TRP A 1 99 ? -12.848 1.037 2.560 1.00 51.12 99 TRP A N 1
ATOM 778 C CA . TRP A 1 99 ? -12.029 0.034 1.910 1.00 51.12 99 TRP A CA 1
ATOM 779 C C . TRP A 1 99 ? -12.846 -1.240 1.947 1.00 51.12 99 TRP A C 1
ATOM 781 O O . TRP A 1 99 ? -13.200 -1.740 3.010 1.00 51.12 99 TRP A O 1
ATOM 791 N N . LYS A 1 100 ? -13.223 -1.703 0.752 1.00 48.25 100 LYS A N 1
ATOM 792 C CA . LYS A 1 100 ? -14.145 -2.827 0.534 1.00 48.25 100 LYS A CA 1
ATOM 793 C C . LYS A 1 100 ? -15.554 -2.645 1.119 1.00 48.25 100 LYS A C 1
ATOM 795 O O . LYS A 1 100 ? -16.091 -3.561 1.731 1.00 48.25 100 LYS A O 1
ATOM 800 N N . GLY A 1 101 ? -16.181 -1.478 0.937 1.00 50.66 101 GLY A N 1
ATOM 801 C CA . GLY A 1 101 ? -17.568 -1.216 1.379 1.00 50.66 101 GLY A CA 1
ATOM 802 C C . GLY A 1 101 ? -17.729 -1.114 2.900 1.00 50.66 101 GLY A C 1
ATOM 803 O O . GLY A 1 101 ? -18.628 -0.428 3.390 1.00 50.66 101 GLY A O 1
ATOM 804 N N . GLN A 1 102 ? -16.785 -1.684 3.641 1.00 64.62 102 GLN A N 1
ATOM 805 C CA . GLN A 1 102 ? -16.550 -1.400 5.033 1.00 64.62 102 GLN A CA 1
ATOM 806 C C . GLN A 1 102 ? -15.864 -0.044 5.169 1.00 64.62 102 GLN A C 1
ATOM 808 O O . GLN A 1 102 ? -15.010 0.364 4.379 1.00 64.62 102 GLN A O 1
ATOM 813 N N . LEU A 1 103 ? -16.324 0.685 6.174 1.00 67.19 103 LEU A N 1
ATOM 814 C CA . LEU A 1 103 ? -15.660 1.869 6.683 1.00 67.19 103 LEU A CA 1
ATOM 815 C C . LEU A 1 103 ? -14.208 1.515 7.000 1.00 67.19 103 LEU A C 1
ATOM 817 O O . LEU A 1 103 ? -13.949 0.509 7.645 1.00 67.19 103 LEU A O 1
ATOM 821 N N . VAL A 1 104 ? -13.252 2.299 6.508 1.00 64.00 104 VAL A N 1
ATOM 822 C CA . VAL A 1 104 ? -11.829 1.978 6.694 1.00 64.00 104 VAL A CA 1
ATOM 823 C C . VAL A 1 104 ? -11.388 2.012 8.159 1.00 64.00 104 VAL A C 1
ATOM 825 O O . VAL A 1 104 ? -10.465 1.315 8.567 1.00 64.00 104 VAL A O 1
ATOM 828 N N . ASN A 1 105 ? -12.162 2.721 8.974 1.00 66.50 105 ASN A N 1
ATOM 829 C CA . ASN A 1 105 ? -12.121 2.761 10.429 1.00 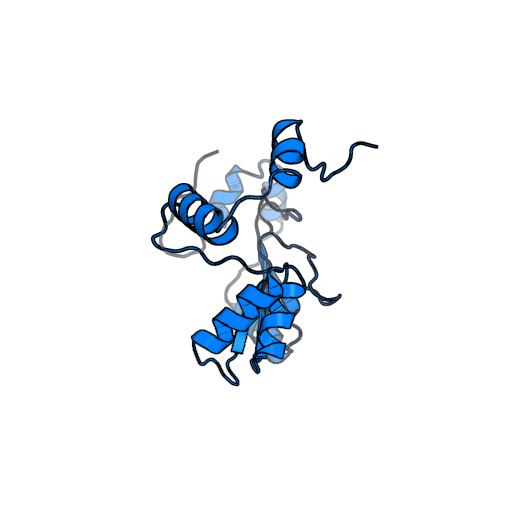66.50 105 ASN A CA 1
ATOM 830 C C . ASN A 1 105 ? -12.668 1.474 11.097 1.00 66.50 105 ASN A C 1
ATOM 832 O O . ASN A 1 105 ? -12.724 1.394 12.317 1.00 66.50 105 ASN A O 1
ATOM 836 N N . LYS A 1 106 ? -13.106 0.475 10.322 1.00 69.81 106 LYS A N 1
ATOM 837 C CA . LYS A 1 106 ? -13.589 -0.837 10.796 1.00 69.81 106 LYS A CA 1
ATOM 838 C C . LYS A 1 106 ? -12.591 -1.968 10.580 1.00 69.81 106 LYS A C 1
ATOM 840 O O . LYS A 1 106 ? -12.869 -3.092 10.973 1.00 69.81 106 LYS A O 1
ATOM 845 N N . ALA A 1 107 ? -11.457 -1.679 9.951 1.00 63.59 107 ALA A N 1
ATOM 846 C CA . ALA A 1 107 ? -10.443 -2.677 9.647 1.00 63.59 107 ALA A CA 1
ATOM 847 C C . ALA A 1 107 ? -9.580 -3.076 10.873 1.00 63.59 107 ALA A C 1
ATOM 849 O O . ALA A 1 107 ? -8.721 -3.943 10.752 1.00 63.59 107 ALA A O 1
ATOM 850 N N . GLY A 1 108 ? -9.854 -2.484 12.046 1.00 61.72 108 GLY A N 1
ATOM 851 C CA . GLY A 1 108 ? -9.299 -2.841 13.356 1.00 61.72 108 GLY A CA 1
ATOM 852 C C . GLY A 1 108 ? -10.307 -2.578 14.484 1.00 61.72 108 GLY A C 1
ATOM 853 O O . GLY A 1 108 ? -11.419 -2.108 14.230 1.00 61.72 108 GLY A O 1
ATOM 854 N N . ASP A 1 109 ? -9.927 -2.859 15.730 1.00 69.25 109 ASP A N 1
ATOM 855 C CA . ASP A 1 109 ? -10.845 -2.862 16.888 1.00 69.25 109 ASP A CA 1
ATOM 856 C C . ASP A 1 109 ? -11.465 -1.484 17.203 1.00 69.25 109 ASP A C 1
ATOM 858 O O . ASP A 1 109 ? -12.552 -1.363 17.779 1.00 69.25 109 ASP A O 1
ATOM 862 N N . ALA A 1 110 ? -10.793 -0.409 16.792 1.00 70.88 110 ALA A N 1
ATOM 863 C CA . ALA A 1 110 ? -11.280 0.959 16.880 1.00 70.88 110 ALA A CA 1
ATOM 864 C C . ALA A 1 110 ? -10.598 1.843 15.834 1.00 70.88 110 ALA A C 1
ATOM 866 O O . ALA A 1 110 ? -9.579 1.485 15.242 1.00 70.88 110 ALA A O 1
ATOM 867 N N . ALA A 1 111 ? -11.135 3.046 15.648 1.00 69.44 111 ALA A N 1
ATOM 868 C CA . ALA A 1 111 ? -10.555 4.022 14.743 1.00 69.44 111 ALA A CA 1
ATOM 869 C C . ALA A 1 111 ? -10.931 5.460 15.084 1.00 69.44 111 ALA A C 1
ATOM 871 O O . ALA A 1 111 ? -11.873 5.732 15.832 1.00 69.44 111 ALA A O 1
ATOM 872 N N . ILE A 1 112 ? -10.141 6.383 14.539 1.00 71.44 112 ILE A N 1
ATOM 873 C CA . ILE A 1 112 ? -10.043 7.757 15.020 1.00 71.44 112 ILE A CA 1
ATOM 874 C C . ILE A 1 112 ? -10.155 8.734 13.853 1.00 71.44 112 ILE A C 1
ATOM 876 O O . ILE A 1 112 ? -9.478 8.602 12.832 1.00 71.44 112 ILE A O 1
ATOM 880 N N . PHE A 1 113 ? -10.963 9.768 14.059 1.00 70.75 113 PHE A N 1
ATOM 881 C CA . PHE A 1 113 ? -11.138 10.892 13.153 1.00 70.75 113 PHE A CA 1
ATOM 882 C C . PHE A 1 113 ? -10.765 12.202 13.853 1.00 70.75 113 PHE A C 1
ATOM 884 O O . PHE A 1 113 ? -11.189 12.459 14.980 1.00 70.75 113 PHE A O 1
ATOM 891 N N . GLY A 1 114 ? -10.006 13.064 13.173 1.00 69.06 114 GLY A N 1
ATOM 892 C CA . GLY A 1 114 ? -9.759 14.437 13.627 1.00 69.06 114 GLY A CA 1
ATOM 893 C C . GLY A 1 114 ? -10.789 15.403 13.044 1.00 69.06 114 GLY A C 1
ATOM 894 O O . GLY A 1 114 ? -11.087 15.308 11.855 1.00 69.06 114 GLY A O 1
ATOM 895 N N . SER A 1 115 ? -11.284 16.348 13.848 1.00 73.69 115 SER A N 1
ATOM 896 C CA . SER A 1 115 ? -12.318 17.318 13.452 1.00 73.69 115 SER A CA 1
ATOM 897 C C . SER A 1 115 ? -11.866 18.779 13.627 1.00 73.69 115 SER A C 1
ATOM 899 O O . SER A 1 115 ? -12.619 19.640 14.076 1.00 73.69 115 SER A O 1
ATOM 901 N N . ASN A 1 116 ? -10.608 19.058 13.270 1.00 62.56 116 ASN A N 1
ATOM 902 C CA . ASN A 1 116 ? -10.005 20.398 13.305 1.00 62.56 116 ASN A CA 1
ATOM 903 C C . ASN A 1 116 ? -10.387 21.216 12.057 1.00 62.56 116 ASN A C 1
ATOM 905 O O . ASN A 1 116 ? -10.956 20.676 11.108 1.00 62.56 116 ASN A O 1
ATOM 909 N N . ILE A 1 117 ? -10.052 22.510 12.019 1.00 66.75 117 ILE A N 1
ATOM 910 C CA . ILE A 1 117 ? -10.459 23.428 10.934 1.00 66.75 117 ILE A CA 1
ATOM 911 C C . ILE A 1 117 ? -9.974 23.023 9.527 1.00 66.75 117 ILE A C 1
ATOM 913 O O . ILE A 1 117 ? -10.608 23.357 8.534 1.00 66.75 117 ILE A O 1
ATOM 917 N N . SER A 1 118 ? -8.877 22.266 9.431 1.00 61.69 118 SER A N 1
ATOM 918 C CA . SER A 1 118 ? -8.292 21.808 8.163 1.00 61.69 118 SER A CA 1
ATOM 919 C C . SER A 1 118 ? -8.786 20.428 7.699 1.00 61.69 118 SER A C 1
ATOM 921 O O . SER A 1 118 ? -8.217 19.857 6.768 1.00 61.69 118 SER A O 1
ATOM 923 N N . LYS A 1 119 ? -9.804 19.849 8.356 1.00 62.94 119 LYS A N 1
ATOM 924 C CA . LYS A 1 119 ? -10.329 18.499 8.068 1.00 62.94 119 LYS A CA 1
ATOM 925 C C . LYS A 1 119 ? -11.694 18.546 7.370 1.00 62.94 119 LYS A C 1
ATOM 927 O O . LYS A 1 119 ? -12.432 19.511 7.510 1.00 62.94 119 LYS A O 1
ATOM 932 N N . VAL A 1 120 ? -12.031 17.472 6.642 1.00 62.66 120 VAL A N 1
ATOM 933 C CA . VAL A 1 120 ? -13.250 17.368 5.806 1.00 62.66 120 VAL A CA 1
ATOM 934 C C . VAL A 1 120 ? -14.545 17.576 6.605 1.00 62.66 120 VAL A C 1
ATOM 936 O O . VAL A 1 120 ? -15.466 18.215 6.107 1.00 62.66 120 VAL A O 1
ATOM 939 N N . LEU A 1 121 ? -14.619 17.075 7.842 1.00 65.19 121 LEU A N 1
ATOM 940 C CA . LEU A 1 121 ? -15.707 17.365 8.779 1.00 65.19 121 LEU A CA 1
ATOM 941 C C . LEU A 1 121 ? -15.120 17.987 10.046 1.00 65.19 121 LEU A C 1
ATOM 943 O O . LEU A 1 121 ? -14.260 17.382 10.691 1.00 65.19 121 LEU A O 1
ATOM 947 N N . SER A 1 122 ? -15.576 19.190 10.397 1.00 67.56 122 SER A N 1
ATOM 948 C CA . SER A 1 122 ? -14.943 20.030 11.416 1.00 67.56 122 SER A CA 1
ATOM 949 C C . SER A 1 122 ? -15.937 20.521 12.466 1.00 67.56 122 SER A C 1
ATOM 951 O O . SER A 1 122 ? -16.968 21.100 12.129 1.00 67.56 122 SER A O 1
ATOM 953 N N . THR A 1 123 ? -15.594 20.356 13.742 1.00 67.50 123 THR A N 1
ATOM 954 C CA . THR A 1 123 ? -16.261 21.006 14.881 1.00 67.50 123 THR A CA 1
ATOM 955 C C . THR A 1 123 ? -15.461 22.212 15.369 1.00 67.50 123 THR A C 1
ATOM 957 O O . THR A 1 123 ? -15.533 22.574 16.543 1.00 67.50 123 THR A O 1
ATOM 960 N N . ILE A 1 124 ? -14.676 22.820 14.469 1.00 65.00 124 ILE A N 1
ATOM 961 C CA . ILE A 1 124 ? -13.605 23.788 14.738 1.00 65.00 124 ILE A CA 1
ATOM 962 C C . ILE A 1 124 ? -12.443 23.104 15.473 1.00 65.00 124 ILE A C 1
ATOM 964 O O . ILE A 1 124 ? -11.338 23.047 14.931 1.00 65.00 124 ILE A O 1
ATOM 968 N N . PHE A 1 125 ? -12.714 22.492 16.629 1.00 64.19 125 PHE A N 1
ATOM 969 C CA . PHE A 1 125 ? -11.782 21.644 17.366 1.00 64.19 125 PHE A CA 1
ATOM 970 C C . PHE A 1 125 ? -12.453 20.375 17.886 1.00 64.19 125 PHE A C 1
ATOM 972 O O . PHE A 1 125 ? -13.605 20.411 18.325 1.00 64.19 125 PHE A O 1
ATOM 979 N N . GLY A 1 126 ? -11.726 19.256 17.870 1.00 67.81 126 GLY A N 1
ATOM 980 C CA . GLY A 1 126 ? -12.194 18.003 18.454 1.00 67.81 126 GLY A CA 1
ATOM 981 C C . GLY A 1 126 ? -11.719 16.753 17.721 1.00 67.81 126 GLY A C 1
ATOM 982 O O . GLY A 1 126 ? -11.032 16.802 16.699 1.00 67.81 126 GLY A O 1
ATOM 983 N N . GLY A 1 127 ? -12.119 15.606 18.260 1.00 74.00 127 GLY A N 1
ATOM 984 C CA . GLY A 1 127 ? -11.839 14.291 17.700 1.00 74.00 127 GLY A CA 1
ATOM 985 C C . GLY A 1 127 ? -12.967 13.320 18.016 1.00 74.00 127 GLY A C 1
ATOM 986 O O . GLY A 1 127 ? -13.667 13.465 19.019 1.00 74.00 127 GLY A O 1
ATOM 987 N N . ILE A 1 128 ? -13.152 12.349 17.131 1.00 81.94 128 ILE A N 1
ATOM 988 C CA . ILE A 1 128 ? -14.216 11.352 17.220 1.00 81.94 128 ILE A CA 1
ATOM 989 C C . ILE A 1 128 ? -13.565 9.976 17.144 1.00 81.94 128 ILE A C 1
ATOM 991 O O . ILE A 1 128 ? -12.781 9.706 16.235 1.00 81.94 128 ILE A O 1
ATOM 995 N N . VAL A 1 129 ? -13.899 9.109 18.098 1.00 83.06 129 VAL A N 1
ATOM 996 C CA . VAL A 1 129 ? -13.483 7.703 18.109 1.00 83.06 129 VAL A CA 1
ATOM 997 C C . VAL A 1 129 ? -14.702 6.844 17.809 1.00 83.06 129 VAL A C 1
ATOM 999 O O . VAL A 1 129 ? -15.770 7.071 18.379 1.00 83.06 129 VAL A O 1
ATOM 1002 N N . THR A 1 130 ? -14.539 5.864 16.924 1.00 82.38 130 THR A N 1
ATOM 1003 C CA . THR A 1 130 ? -15.570 4.876 16.593 1.00 82.38 130 THR A CA 1
ATOM 1004 C C . THR A 1 130 ? -15.063 3.472 16.891 1.00 82.38 130 THR A C 1
ATOM 1006 O O . THR A 1 130 ? -13.932 3.143 16.536 1.00 82.38 130 THR A O 1
ATOM 1009 N N . THR A 1 131 ? -15.908 2.651 17.503 1.00 82.88 131 THR A N 1
ATOM 1010 C CA . THR A 1 131 ? -15.699 1.219 17.749 1.00 82.88 131 THR A CA 1
ATOM 1011 C C . THR A 1 131 ? -17.072 0.538 17.784 1.00 82.88 131 THR A C 1
ATOM 1013 O O . THR A 1 131 ? -18.059 1.212 18.089 1.00 82.88 131 THR A O 1
ATOM 1016 N N . ASP A 1 132 ? -17.129 -0.759 17.470 1.00 83.06 132 ASP A N 1
ATOM 1017 C CA . ASP A 1 132 ? -18.347 -1.578 17.642 1.00 83.06 132 ASP A CA 1
ATOM 1018 C C . ASP A 1 132 ? -18.217 -2.536 18.835 1.00 83.06 132 ASP A C 1
ATOM 1020 O O . ASP A 1 132 ? -19.143 -3.287 19.131 1.00 83.06 132 ASP A O 1
ATOM 1024 N N . ASP A 1 133 ? -17.069 -2.526 19.513 1.00 86.25 133 ASP A N 1
ATOM 1025 C CA . ASP A 1 133 ? -16.853 -3.321 20.709 1.00 86.25 133 ASP A CA 1
ATOM 1026 C C . ASP A 1 133 ? -17.462 -2.586 21.917 1.00 86.25 133 ASP A C 1
ATOM 1028 O O . ASP A 1 133 ? -17.027 -1.494 22.306 1.00 86.25 133 ASP A O 1
ATOM 1032 N N . GLU A 1 134 ? -18.507 -3.182 22.497 1.00 90.75 134 GLU A N 1
ATOM 1033 C CA . GLU A 1 134 ? -19.253 -2.618 23.627 1.00 90.75 134 GLU A CA 1
ATOM 1034 C C . GLU A 1 134 ? -18.371 -2.452 24.878 1.00 90.75 134 GLU A C 1
ATOM 1036 O O . GLU A 1 134 ? -18.524 -1.488 25.635 1.00 90.75 134 GLU A O 1
ATOM 1041 N N . GLU A 1 135 ? -17.402 -3.345 25.089 1.00 88.38 135 GLU A N 1
ATOM 1042 C CA . GLU A 1 135 ? -16.471 -3.259 26.211 1.00 88.38 135 GLU A CA 1
ATOM 1043 C C . GLU A 1 135 ? -15.539 -2.051 26.044 1.00 88.38 135 GLU A C 1
ATOM 1045 O O . GLU A 1 135 ? -15.340 -1.273 26.989 1.00 88.38 135 GLU A O 1
ATOM 1050 N N . ILE A 1 136 ? -15.020 -1.843 24.828 1.00 83.25 136 ILE A N 1
ATOM 1051 C CA . ILE A 1 136 ? -14.234 -0.650 24.487 1.00 83.25 136 ILE A CA 1
ATOM 1052 C C . ILE A 1 136 ? -15.091 0.612 24.677 1.00 83.25 136 ILE A C 1
ATOM 1054 O O . ILE A 1 136 ? -14.639 1.575 25.309 1.00 83.25 136 ILE A O 1
ATOM 1058 N N . TYR A 1 137 ? -16.345 0.614 24.213 1.00 91.25 137 TYR A N 1
ATOM 1059 C CA . TYR A 1 137 ? -17.261 1.750 24.365 1.00 91.25 137 TYR A CA 1
ATOM 1060 C C . TYR A 1 137 ? -17.486 2.150 25.834 1.00 91.25 137 TYR A C 1
ATOM 1062 O O . TYR A 1 137 ? -17.316 3.325 26.192 1.00 91.25 137 TYR A O 1
ATOM 1070 N N . GLN A 1 138 ? -17.836 1.202 26.710 1.00 90.50 138 GLN A N 1
ATOM 1071 C CA . GLN A 1 138 ? -18.143 1.506 28.115 1.00 90.50 138 GLN A CA 1
ATOM 1072 C C . GLN A 1 138 ? -16.919 2.025 28.877 1.00 90.50 138 GLN A C 1
ATOM 1074 O O . GLN A 1 138 ? -17.025 2.980 29.660 1.00 90.50 138 GLN A O 1
ATOM 1079 N N . LYS A 1 139 ? -15.734 1.460 28.607 1.00 84.88 139 LYS A N 1
ATOM 1080 C CA . LYS A 1 139 ? -14.461 1.949 29.160 1.00 84.88 139 LYS A CA 1
ATOM 1081 C C . LYS A 1 139 ? -14.207 3.405 28.757 1.00 84.88 139 LYS A C 1
ATOM 1083 O O . LYS A 1 139 ? -13.947 4.243 29.627 1.00 84.88 139 LYS A O 1
ATOM 1088 N N . LEU A 1 140 ? -14.368 3.731 27.470 1.00 82.88 140 LEU A N 1
ATOM 1089 C CA . LEU A 1 140 ? -14.192 5.092 26.949 1.00 82.88 140 LEU A CA 1
ATOM 1090 C C . LEU A 1 140 ? -15.182 6.089 27.574 1.00 82.88 140 LEU A C 1
ATOM 1092 O O . LEU A 1 140 ? -14.799 7.193 27.974 1.00 82.88 140 LEU A O 1
ATOM 1096 N N . LYS A 1 141 ? -16.456 5.708 27.706 1.00 88.94 141 LYS A N 1
ATOM 1097 C CA . LYS A 1 141 ? -17.510 6.569 28.261 1.00 88.94 141 LYS A CA 1
ATOM 1098 C C . LYS A 1 141 ? -17.280 6.910 29.734 1.00 88.94 141 LYS A C 1
ATOM 1100 O O . LYS A 1 141 ? -17.399 8.079 30.112 1.00 88.94 141 LYS A O 1
ATOM 1105 N N . ASN A 1 142 ? -16.938 5.918 30.557 1.00 86.44 142 ASN A N 1
ATOM 1106 C CA . ASN A 1 142 ? -16.669 6.110 31.985 1.00 86.44 142 ASN A CA 1
ATOM 1107 C C . ASN A 1 142 ? -15.457 7.016 32.215 1.00 86.44 142 ASN A C 1
ATOM 1109 O O . ASN A 1 142 ? -15.507 7.919 33.055 1.00 86.44 142 ASN A O 1
ATOM 1113 N N . TYR A 1 143 ? -14.402 6.815 31.423 1.00 77.94 143 TYR A N 1
ATOM 1114 C CA . TYR A 1 143 ? -13.219 7.665 31.445 1.00 77.94 143 TYR A CA 1
ATOM 1115 C C . TYR A 1 143 ? -13.573 9.118 31.098 1.00 77.94 143 TYR A C 1
ATOM 1117 O O . TYR A 1 143 ? -13.244 10.042 31.847 1.00 77.94 143 TYR A O 1
ATOM 1125 N N . ARG A 1 144 ? -14.338 9.333 30.019 1.00 83.44 144 ARG A N 1
ATOM 1126 C CA . ARG A 1 144 ? -14.774 10.674 29.608 1.00 83.44 144 ARG A CA 1
ATOM 1127 C C . ARG A 1 144 ? -15.528 11.406 30.724 1.00 83.44 144 ARG A C 1
ATOM 1129 O O . ARG A 1 144 ? -15.214 12.550 31.025 1.00 83.44 144 ARG A O 1
ATOM 1136 N N . THR A 1 145 ? -16.509 10.761 31.352 1.00 79.56 145 THR A N 1
ATOM 1137 C CA . THR A 1 145 ? -17.378 11.407 32.354 1.00 79.56 145 THR A CA 1
ATOM 1138 C C . THR A 1 145 ? -16.641 11.782 33.642 1.00 79.56 145 THR A C 1
ATOM 1140 O O . THR A 1 145 ? -16.945 12.811 34.240 1.00 79.56 145 THR A O 1
ATOM 1143 N N . ARG A 1 146 ? -15.664 10.973 34.072 1.00 77.19 146 ARG A N 1
ATOM 1144 C CA . ARG A 1 146 ? -14.874 11.249 35.285 1.00 77.19 146 ARG A CA 1
ATOM 1145 C C . ARG A 1 146 ? -13.849 12.364 35.088 1.00 77.19 146 ARG A C 1
ATOM 1147 O O . ARG A 1 146 ? -13.590 13.115 36.024 1.00 77.19 146 ARG A O 1
ATOM 1154 N N . HIS A 1 147 ? -13.268 12.464 33.892 1.00 70.50 147 HIS A N 1
ATOM 1155 C CA . HIS A 1 147 ? -12.088 13.300 33.656 1.00 70.50 147 HIS A CA 1
ATOM 1156 C C . HIS A 1 147 ? -12.359 14.577 32.848 1.00 70.50 147 HIS A C 1
ATOM 1158 O O . HIS A 1 147 ? -11.546 15.499 32.893 1.00 70.50 147 HIS A O 1
ATOM 1164 N N . PHE A 1 148 ? -13.500 14.689 32.160 1.00 74.06 148 PHE A N 1
ATOM 1165 C CA . PHE A 1 148 ? -13.829 15.854 31.335 1.00 74.06 148 PHE A CA 1
ATOM 1166 C C . PHE A 1 148 ? -15.066 16.582 31.886 1.00 74.06 148 PHE A C 1
ATOM 1168 O O . PHE A 1 148 ? -16.168 16.036 31.918 1.00 74.06 148 PHE A O 1
ATOM 1175 N N . LYS A 1 149 ? -14.894 17.840 32.324 1.00 64.50 149 LYS A N 1
ATOM 1176 C CA . LYS A 1 149 ? -15.991 18.688 32.830 1.00 64.50 149 LYS A CA 1
ATOM 1177 C C . LYS A 1 149 ? -16.807 19.270 31.675 1.00 64.50 149 LYS A C 1
ATOM 1179 O O . LYS A 1 149 ? -16.245 19.895 30.779 1.00 64.50 149 LYS A O 1
ATOM 1184 N N . GLN A 1 150 ? -18.132 19.153 31.745 1.00 57.84 150 GLN A N 1
ATOM 1185 C CA . GLN A 1 150 ? -19.020 19.831 30.799 1.00 57.84 150 GLN A CA 1
ATOM 1186 C C . GLN A 1 150 ? -18.958 21.360 31.001 1.00 57.84 150 GLN A C 1
ATOM 1188 O O . GLN A 1 150 ? -19.004 21.831 32.143 1.00 57.84 150 GLN A O 1
ATOM 1193 N N . PRO A 1 151 ? -18.840 22.162 29.928 1.00 58.56 151 PRO A N 1
ATOM 1194 C CA . PRO A 1 151 ? -18.816 23.617 30.038 1.00 58.56 151 PRO A CA 1
ATOM 1195 C C . PRO A 1 151 ? -20.192 24.165 30.459 1.00 58.56 151 PRO A C 1
ATOM 1197 O O . PRO A 1 151 ? -21.228 23.694 29.999 1.00 58.56 151 PRO A O 1
ATOM 1200 N N . SER A 1 152 ? -20.218 25.185 31.328 1.00 58.28 152 SER A N 1
ATOM 1201 C CA . SER A 1 152 ? -21.470 25.835 31.747 1.00 58.28 152 SER A CA 1
ATOM 1202 C C . SER A 1 152 ? -22.084 26.670 30.618 1.00 58.28 152 SER A C 1
ATOM 1204 O O . SER A 1 152 ? -21.373 27.192 29.758 1.00 58.28 152 SER A O 1
ATOM 1206 N N . TRP A 1 153 ? -23.405 26.869 30.647 1.00 58.50 153 TRP A N 1
ATOM 1207 C CA . TRP A 1 153 ? -24.147 27.600 29.605 1.00 58.50 153 TRP A CA 1
ATOM 1208 C C . TRP A 1 153 ? -23.600 29.016 29.334 1.00 58.50 153 TRP A C 1
ATOM 1210 O O . TRP A 1 153 ? -23.567 29.471 28.191 1.00 58.50 153 TRP A O 1
ATOM 1220 N N . ARG A 1 154 ? -23.067 29.685 30.367 1.00 60.69 154 ARG A N 1
ATOM 1221 C CA . ARG A 1 154 ? -22.406 30.997 30.252 1.00 60.69 154 ARG A CA 1
ATOM 1222 C C . ARG A 1 154 ? -21.107 30.940 29.443 1.00 60.69 154 ARG A C 1
ATOM 1224 O O . ARG A 1 154 ? -20.791 31.895 28.738 1.00 60.69 154 ARG A O 1
ATOM 1231 N N . LYS A 1 155 ? -20.362 29.829 29.519 1.00 57.06 155 LYS A N 1
ATOM 1232 C CA . LYS A 1 155 ? -19.167 29.608 28.690 1.00 57.06 155 LYS A CA 1
ATOM 1233 C C . LYS A 1 155 ? -19.546 29.383 27.225 1.00 57.06 155 LYS A C 1
ATOM 12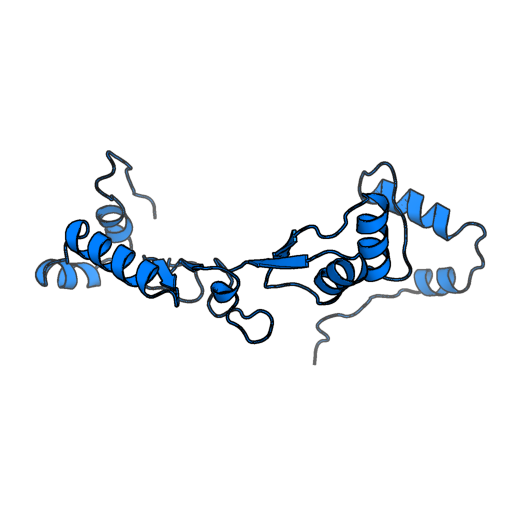35 O O . LYS A 1 155 ? -18.895 29.976 26.374 1.00 57.06 155 LYS A O 1
ATOM 1240 N N . SER A 1 156 ? -20.619 28.640 26.928 1.00 56.38 156 SER A N 1
ATOM 1241 C CA . SER A 1 156 ? -21.085 28.423 25.543 1.00 56.38 156 SER A CA 1
ATOM 1242 C C . SER A 1 156 ? -21.474 29.714 24.819 1.00 56.38 156 SER A C 1
ATOM 1244 O O . SER A 1 156 ? -21.105 29.891 23.665 1.00 56.38 156 SER A O 1
ATOM 1246 N N . ILE A 1 157 ? -22.139 30.660 25.493 1.00 58.19 157 ILE A N 1
ATOM 1247 C CA . ILE A 1 157 ? -22.524 31.950 24.882 1.00 58.19 157 ILE A CA 1
ATOM 1248 C C . ILE A 1 157 ? -21.295 32.818 24.569 1.00 58.19 157 ILE A C 1
ATOM 1250 O O . ILE A 1 157 ? -21.264 33.523 23.562 1.00 58.19 157 ILE A O 1
ATOM 1254 N N . ARG A 1 158 ? -20.241 32.737 25.393 1.00 55.75 158 ARG A N 1
ATOM 1255 C CA . ARG A 1 158 ? -18.979 33.449 25.141 1.00 55.75 158 ARG A CA 1
ATOM 1256 C C . ARG A 1 158 ? -18.213 32.877 23.938 1.00 55.75 158 ARG A C 1
ATOM 1258 O O . ARG A 1 158 ? -17.396 33.600 23.382 1.00 55.75 158 ARG A O 1
ATOM 1265 N N . ARG A 1 159 ? -18.496 31.625 23.525 1.00 52.06 159 ARG A N 1
ATOM 1266 C CA . ARG A 1 159 ? -17.831 30.945 22.396 1.00 52.06 159 ARG A CA 1
ATOM 1267 C C . ARG A 1 159 ? -18.222 31.443 21.006 1.00 52.06 159 ARG A C 1
ATOM 1269 O O . ARG A 1 159 ? -17.423 31.362 20.085 1.00 52.06 159 ARG A O 1
ATOM 1276 N N . GLY A 1 160 ? -19.412 32.020 20.851 1.00 50.00 160 GLY A N 1
ATOM 1277 C CA . GLY A 1 160 ? -19.888 32.503 19.549 1.00 50.00 160 GLY A CA 1
ATOM 1278 C C . GLY A 1 160 ? -19.249 33.806 19.052 1.00 50.00 160 GLY A C 1
ATOM 1279 O O . GLY A 1 160 ? -19.536 34.210 17.933 1.00 50.00 160 GLY A O 1
ATOM 1280 N N . LYS A 1 161 ? -18.431 34.492 19.867 1.00 49.66 161 LYS A N 1
ATOM 1281 C CA . LYS A 1 161 ? -17.931 35.845 19.551 1.00 49.66 161 LYS A CA 1
ATOM 1282 C C . LYS A 1 161 ? -16.490 35.903 19.026 1.00 49.66 161 LYS A C 1
ATOM 1284 O O . LYS A 1 161 ? -16.147 36.908 18.421 1.00 49.66 161 LYS A O 1
ATOM 1289 N N . ASP A 1 162 ? -15.680 34.860 19.224 1.00 52.47 162 ASP A N 1
ATOM 1290 C CA . ASP A 1 162 ? -14.341 34.723 18.623 1.00 52.47 162 ASP A CA 1
ATOM 1291 C C . ASP A 1 162 ? -13.865 33.249 18.695 1.00 52.47 162 ASP A C 1
ATOM 1293 O O . ASP A 1 162 ? -13.365 32.807 19.735 1.00 52.47 162 ASP A O 1
ATOM 1297 N N . PRO A 1 163 ? -14.060 32.454 17.625 1.00 52.88 163 PRO A N 1
ATOM 1298 C CA . PRO A 1 163 ? -13.806 31.013 17.646 1.00 52.88 163 PRO A CA 1
ATOM 1299 C C . PRO A 1 163 ? -12.314 30.634 17.624 1.00 52.88 163 PRO A C 1
ATOM 1301 O O . PRO A 1 163 ? -11.975 29.513 18.002 1.00 52.88 163 PRO A O 1
ATOM 1304 N N . VAL A 1 164 ? -11.413 31.538 17.216 1.00 45.69 164 VAL A N 1
ATOM 1305 C CA . VAL A 1 164 ? -9.975 31.239 17.061 1.00 45.69 164 VAL A CA 1
ATOM 1306 C C . VAL A 1 164 ? -9.207 31.492 18.360 1.00 45.69 164 VAL A C 1
ATOM 1308 O O . VAL A 1 164 ? -8.385 30.664 18.751 1.00 45.69 164 VAL A O 1
ATOM 1311 N N . SER A 1 165 ? -9.500 32.570 19.101 1.00 45.12 165 SER A N 1
ATOM 1312 C CA . SER A 1 165 ? -8.801 32.849 20.371 1.00 45.12 165 SER A CA 1
ATOM 1313 C C . SER A 1 165 ? -9.142 31.855 21.491 1.00 45.12 165 SER A C 1
ATOM 1315 O O . SER A 1 165 ? -8.342 31.637 22.405 1.00 45.12 165 SER A O 1
ATOM 1317 N N . GLN A 1 166 ? -10.289 31.178 21.395 1.00 46.94 166 GLN A N 1
ATOM 1318 C CA . GLN A 1 166 ? -10.684 30.112 22.316 1.00 46.94 166 GLN A CA 1
ATOM 1319 C C . GLN A 1 166 ? -10.029 28.756 22.060 1.00 46.94 166 GLN A C 1
ATOM 1321 O O . GLN A 1 166 ? -9.922 27.983 23.018 1.00 46.94 166 GLN A O 1
ATOM 1326 N N . TYR A 1 167 ? -9.543 28.500 20.833 1.00 44.16 167 TYR A N 1
ATOM 1327 C CA . TYR A 1 167 ? -8.755 27.309 20.466 1.00 44.16 167 TYR A CA 1
ATOM 1328 C C . TYR A 1 167 ? -7.713 26.988 21.520 1.00 44.16 167 TYR A C 1
ATOM 1330 O O . TYR A 1 167 ? -7.541 25.866 21.989 1.00 44.16 167 TYR A O 1
ATOM 1338 N N . TYR A 1 168 ? -7.065 28.060 21.927 1.00 39.22 168 TYR A N 1
ATOM 1339 C CA . TYR A 1 168 ? -5.884 28.054 22.722 1.00 39.22 168 TYR A CA 1
ATOM 1340 C C . TYR A 1 168 ? -6.175 27.959 24.224 1.00 39.22 168 TYR A C 1
ATOM 1342 O O . TYR A 1 168 ? -5.504 27.229 24.952 1.00 39.22 168 TYR A O 1
ATOM 1350 N N . SER A 1 169 ? -7.265 28.572 24.683 1.00 42.31 169 SER A N 1
ATOM 1351 C CA . SER A 1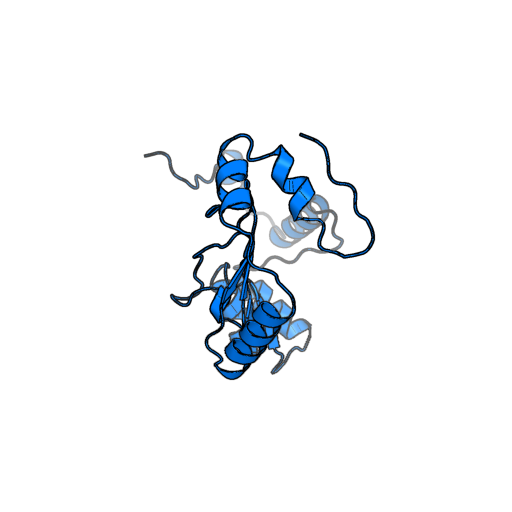 169 ? -7.680 28.485 26.087 1.00 42.31 169 SER A CA 1
ATOM 1352 C C . SER A 1 169 ? -8.298 27.140 26.496 1.00 42.31 169 SER A C 1
ATOM 1354 O O . SER A 1 169 ? -8.407 26.874 27.690 1.00 42.31 169 SER A O 1
ATOM 1356 N N . GLU A 1 170 ? -8.746 26.322 25.532 1.00 45.00 170 GLU A N 1
ATOM 1357 C CA . GLU A 1 170 ? -9.448 25.052 25.793 1.00 45.00 170 GLU A CA 1
ATOM 1358 C C . GLU A 1 170 ? -8.627 23.798 25.434 1.00 45.00 170 GLU A C 1
ATOM 1360 O O . GLU A 1 170 ? -8.934 22.722 25.943 1.00 45.00 170 GLU A O 1
ATOM 1365 N N . HIS A 1 171 ? -7.569 23.926 24.615 1.00 42.88 171 HIS A N 1
ATOM 1366 C CA . HIS A 1 171 ? -6.618 22.836 24.319 1.00 42.88 171 HIS A CA 1
ATOM 1367 C C . HIS A 1 171 ? -5.406 22.804 25.251 1.00 42.88 171 HIS A C 1
ATOM 1369 O O . HIS A 1 171 ? -4.592 21.885 25.160 1.00 42.88 171 HIS A O 1
ATOM 1375 N N . THR A 1 172 ? -5.330 23.705 26.232 1.00 38.69 172 THR A N 1
ATOM 1376 C CA . THR A 1 172 ? -4.787 23.303 27.525 1.00 38.69 172 THR A CA 1
ATOM 1377 C C . THR A 1 172 ? -5.761 22.290 28.120 1.00 38.69 172 THR A C 1
ATOM 1379 O O . THR A 1 172 ? -6.623 22.591 28.946 1.00 38.69 172 THR A O 1
ATOM 1382 N N . ILE A 1 173 ? -5.551 21.019 27.765 1.00 40.81 173 ILE A N 1
ATOM 1383 C CA . ILE A 1 173 ? -5.661 19.981 28.787 1.00 40.81 173 ILE A CA 1
ATOM 1384 C C . ILE A 1 173 ? -4.953 20.580 30.018 1.00 40.81 173 ILE A C 1
ATOM 1386 O O . ILE A 1 173 ? -3.927 21.249 29.859 1.00 40.81 173 ILE A O 1
ATOM 1390 N N . ASN A 1 174 ? -5.429 20.346 31.240 1.00 37.47 174 ASN A N 1
ATOM 1391 C CA . ASN A 1 174 ? -4.489 20.335 32.365 1.00 37.47 174 ASN A CA 1
ATOM 1392 C C . ASN A 1 174 ? -3.518 19.156 32.137 1.00 37.47 174 ASN A C 1
ATOM 1394 O O . ASN A 1 174 ? -3.516 18.174 32.864 1.00 37.47 174 ASN A O 1
ATOM 1398 N N . LEU A 1 175 ? -2.750 19.198 31.055 1.00 42.56 175 LEU A N 1
ATOM 1399 C CA . LEU A 1 175 ? -1.381 18.799 31.098 1.00 42.56 175 LEU A CA 1
ATOM 1400 C C . LEU A 1 175 ? -0.659 20.052 31.576 1.00 42.56 175 LEU A C 1
ATOM 1402 O O . LEU A 1 175 ? -1.019 21.162 31.171 1.00 42.56 175 LEU A O 1
ATOM 1406 N N . PRO A 1 176 ? 0.316 19.906 32.467 1.00 28.11 176 PRO A N 1
ATOM 1407 C CA . PRO A 1 176 ? 1.173 21.024 32.796 1.00 28.11 176 PRO A CA 1
ATOM 1408 C C . PRO A 1 176 ? 1.690 21.650 31.490 1.00 28.11 176 PRO A C 1
ATOM 1410 O O . PRO A 1 176 ? 2.370 20.990 30.714 1.00 28.11 176 PRO A O 1
ATOM 1413 N N . ASN A 1 177 ? 1.318 22.917 31.277 1.00 36.28 177 ASN A N 1
ATOM 1414 C CA . ASN A 1 177 ? 1.912 23.868 30.342 1.00 36.28 177 ASN A CA 1
ATOM 1415 C C . ASN A 1 177 ? 2.017 23.431 28.864 1.00 36.28 177 ASN A C 1
ATOM 1417 O O . ASN A 1 177 ? 3.017 22.835 28.475 1.00 36.28 177 ASN A O 1
ATOM 1421 N N . TYR A 1 178 ? 1.128 23.910 27.978 1.00 31.11 178 TYR A N 1
ATOM 1422 C CA . TYR A 1 178 ? 1.651 24.382 26.685 1.00 31.11 178 TYR A CA 1
ATOM 1423 C C . TYR A 1 178 ? 0.912 25.607 26.124 1.00 31.11 178 TYR A C 1
ATOM 1425 O O . TYR A 1 178 ? -0.312 25.567 25.956 1.00 31.11 178 TYR A O 1
ATOM 1433 N N . PRO A 1 179 ? 1.651 26.709 25.883 1.00 31.70 179 PRO A N 1
ATOM 1434 C CA . PRO A 1 179 ? 1.110 28.032 25.645 1.00 31.70 179 PRO A CA 1
ATOM 1435 C C . PRO A 1 179 ? 0.748 28.173 24.182 1.00 31.70 179 PRO A C 1
ATOM 1437 O O . PRO A 1 179 ? 1.522 27.896 23.270 1.00 31.70 179 PRO A O 1
ATOM 1440 N N . SER A 1 180 ? -0.474 28.593 23.963 1.00 31.44 180 SER A N 1
ATOM 1441 C CA . SER A 1 180 ? -1.115 28.374 22.703 1.00 31.44 180 SER A CA 1
ATOM 1442 C C . SER A 1 180 ? -1.609 29.762 22.283 1.00 31.44 180 SER A C 1
ATOM 1444 O O . SER A 1 180 ? -2.436 30.406 22.914 1.00 31.44 180 SER A O 1
ATOM 1446 N N . LYS A 1 181 ? -0.893 30.353 21.336 1.00 31.94 181 LYS A N 1
ATOM 1447 C CA . LYS A 1 181 ? -1.255 31.559 20.595 1.00 31.94 181 LYS A CA 1
ATOM 1448 C C . LYS A 1 181 ? -0.417 31.491 19.339 1.00 31.94 181 LYS A C 1
ATOM 1450 O O . LYS A 1 181 ? 0.792 31.354 19.466 1.00 31.94 181 LYS A O 1
ATOM 1455 N N . ILE A 1 182 ? -1.063 31.546 18.185 1.00 29.16 182 ILE A N 1
ATOM 1456 C CA . ILE A 1 182 ? -0.708 32.329 16.999 1.00 29.16 182 ILE A CA 1
ATOM 1457 C C . ILE A 1 182 ? -1.681 31.907 15.890 1.00 29.16 182 ILE A C 1
ATOM 1459 O O . ILE A 1 182 ? -1.603 30.829 15.302 1.00 29.16 182 ILE A O 1
ATOM 1463 N N . MET A 1 183 ? -2.666 32.787 15.723 1.00 31.45 183 MET A N 1
ATOM 1464 C CA . MET A 1 183 ? -3.155 33.197 14.414 1.00 31.45 183 MET A CA 1
ATOM 1465 C C . MET A 1 183 ? -1.974 33.641 13.551 1.00 31.45 183 MET A C 1
ATOM 1467 O O . MET A 1 183 ? -1.118 34.351 14.124 1.00 31.45 183 MET A O 1
#

Radius of gyration: 25.76 Å; chains: 1; bounding box: 46×54×69 Å

Secondary structure (DSSP, 8-state):
---S------HHHHHHHHS--TTHHHHHHHHHHHHTT-S-----SSHHHHHHHHHHHTT--S-EEEEESSS-THHHHHHHHTT-EEEEE--TT-TT-EETTEEGGGSSS-EEEE-STTSSS--SS-EEEE---HHHHHHHHHHHHHH-PPPPHHHHHHHTT-TTHHHHHHS--SSS-------

Foldseek 3Di:
DDDPDDDDDDPVNVVVVVDDDPPPQVVVQVVVCVVVVHPTGHDDPDPLVVLLVVCVVVVDAQEEAEDELPDDPSNVVSQVVNHYHYQYADDAQQVQNGRPNHRRQASDQKHKYFADPPHPHHPVGDIDIDGPDVVVVVVVVVVCVVQPDDDDPVVVVVCVPDVVVVVQVPVPPPPPDDGDDDD